Protein AF-A0A2U1K9Y2-F1 (afdb_monomer)

Foldseek 3Di:
DYDDDDDDDDDDDDDDDDDDDPPDDDPPCPVVLVVDDPVLNVLLVLLVVLLVQCPDPDPVSVLVSLVVLVVQCVVQVVPPDPHRSSLVSCLVVLVVLVVSLVVDDPNNVSSVVVNVVSVVVVVVPPDPPPPPD

Sequence (133 aa):
MEHEHNNKNTTTTNPKYDKVPSKDQKKKDEKKDEDLSEEDLALKQQLELYVERVQDADLASQKVALESMRQEIRTSTSSMTSVPTPLKFLRPHYGTLKSFYESMRESHKLLADILSVLALTMSADGEPESLKY

Mean predicted aligned error: 14.47 Å

InterPro domains:
  IPR040892 RPN1, N-terminal [PF17781] (47-133)

Nearest PDB structures (foldseek):
  8amz-assembly1_Z  TM=8.536E-01  e=6.898E-08  Spinacia oleracea

pLDDT: mean 70.12, std 19.62, range [35.09, 93.06]

Organism: Artemisia annua (NCBI:txid35608)

Structure (mmCIF, N/CA/C/O backbone):
data_AF-A0A2U1K9Y2-F1
#
_entry.id   AF-A0A2U1K9Y2-F1
#
loop_
_atom_site.group_PDB
_atom_site.id
_atom_site.type_symbol
_atom_site.label_atom_id
_atom_site.label_alt_id
_atom_site.label_comp_id
_atom_site.label_asym_id
_atom_site.label_entity_id
_atom_site.label_seq_id
_atom_site.pdbx_PDB_ins_code
_atom_site.Cartn_x
_atom_site.Cartn_y
_atom_site.Cartn_z
_atom_site.occupancy
_atom_site.B_iso_or_equiv
_atom_site.auth_seq_id
_atom_site.auth_comp_id
_atom_site.auth_asym_id
_atom_site.auth_atom_id
_atom_site.pdbx_PDB_model_num
ATOM 1 N N . MET A 1 1 ? -22.289 19.781 -58.580 1.00 39.00 1 MET A N 1
ATOM 2 C CA . MET A 1 1 ? -21.387 18.658 -58.886 1.00 39.00 1 MET A CA 1
ATOM 3 C C . MET A 1 1 ? -19.983 19.148 -58.600 1.00 39.00 1 MET A C 1
ATOM 5 O O . MET A 1 1 ? -19.619 20.160 -59.170 1.00 39.00 1 MET A O 1
ATOM 9 N N . GLU A 1 2 ? -19.172 18.594 -57.716 1.00 38.78 2 GLU A N 1
ATOM 10 C CA . GLU A 1 2 ? -19.261 17.420 -56.848 1.00 38.78 2 GLU A CA 1
ATOM 11 C C . GLU A 1 2 ? -17.891 17.357 -56.138 1.00 38.78 2 GLU A C 1
ATOM 13 O O . GLU A 1 2 ? -16.891 17.587 -56.811 1.00 38.78 2 GLU A O 1
ATOM 18 N N . HIS A 1 3 ? -17.883 17.026 -54.838 1.00 37.38 3 HIS A N 1
ATOM 19 C CA . HIS A 1 3 ? -16.782 16.394 -54.077 1.00 37.38 3 HIS A CA 1
ATOM 20 C C . HIS A 1 3 ? -15.437 17.146 -53.926 1.00 37.38 3 HIS A C 1
ATOM 22 O O . HIS A 1 3 ? -14.979 17.847 -54.811 1.00 37.38 3 HIS A O 1
ATOM 28 N N . GLU A 1 4 ? -14.645 17.023 -52.862 1.00 40.94 4 GLU A N 1
ATOM 29 C CA . GLU A 1 4 ? -14.685 16.400 -51.530 1.00 40.94 4 GLU A CA 1
ATOM 30 C C . GLU A 1 4 ? -13.299 16.723 -50.918 1.00 40.94 4 GLU A C 1
ATOM 32 O O . GLU A 1 4 ? -12.318 16.920 -51.636 1.00 40.94 4 GLU A O 1
ATOM 37 N N . HIS A 1 5 ? -13.242 16.785 -49.592 1.00 41.59 5 HIS A N 1
ATOM 38 C CA . HIS A 1 5 ? -12.085 16.755 -48.693 1.00 41.59 5 HIS A CA 1
ATOM 39 C C . HIS A 1 5 ? -10.818 16.013 -49.189 1.00 41.59 5 HIS A C 1
ATOM 41 O O . HIS A 1 5 ? -10.907 15.005 -49.884 1.00 41.59 5 HIS A O 1
ATOM 47 N N . ASN A 1 6 ? -9.630 16.393 -48.686 1.00 42.91 6 ASN A N 1
ATOM 48 C CA . ASN A 1 6 ? -8.953 15.627 -47.617 1.00 42.91 6 ASN A CA 1
ATOM 49 C C . ASN A 1 6 ? -7.476 16.047 -47.420 1.00 42.91 6 ASN A C 1
ATOM 51 O O . ASN A 1 6 ? -6.631 15.896 -48.306 1.00 42.91 6 ASN A O 1
ATOM 55 N N . ASN A 1 7 ? -7.169 16.522 -46.211 1.00 40.16 7 ASN A N 1
ATOM 56 C CA . ASN A 1 7 ? -5.826 16.805 -45.710 1.00 40.16 7 ASN A CA 1
ATOM 57 C C . ASN A 1 7 ? -5.138 15.484 -45.311 1.00 40.16 7 ASN A C 1
ATOM 59 O O . ASN A 1 7 ? -5.652 14.743 -44.475 1.00 40.16 7 ASN A O 1
ATOM 63 N N . LYS A 1 8 ? -3.982 15.176 -45.909 1.00 42.69 8 LYS A N 1
ATOM 64 C CA . LYS A 1 8 ? -3.207 13.956 -45.641 1.00 42.69 8 LYS A CA 1
ATOM 65 C C . LYS A 1 8 ? -2.168 14.223 -44.549 1.00 42.69 8 LYS A C 1
ATOM 67 O O . LYS A 1 8 ? -1.062 14.646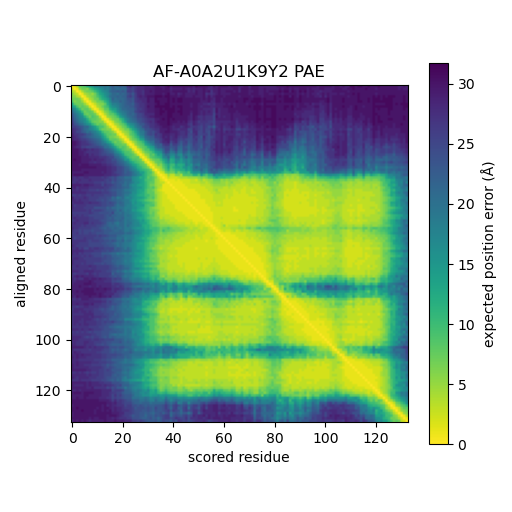 -44.865 1.00 42.69 8 LYS A O 1
ATOM 72 N N . ASN A 1 9 ? -2.491 13.905 -43.295 1.00 35.78 9 ASN A N 1
ATOM 73 C CA . ASN A 1 9 ? -1.473 13.630 -42.277 1.00 35.78 9 ASN A CA 1
ATOM 74 C C . ASN A 1 9 ? -1.309 12.115 -42.129 1.00 35.78 9 ASN A C 1
ATOM 76 O O . ASN A 1 9 ? -2.241 11.393 -41.783 1.00 35.78 9 ASN A O 1
ATOM 80 N N . THR A 1 10 ? -0.107 11.645 -42.439 1.00 35.69 10 THR A N 1
ATOM 81 C CA . THR A 1 10 ? 0.332 10.254 -42.360 1.00 35.69 10 THR A CA 1
ATOM 82 C C . THR A 1 10 ? 0.690 9.879 -40.922 1.00 35.69 10 THR A C 1
ATOM 84 O O . THR A 1 10 ? 1.663 10.392 -40.371 1.00 35.69 10 THR A O 1
ATOM 87 N N . THR A 1 11 ? -0.066 8.952 -40.337 1.00 35.09 11 THR A N 1
ATOM 88 C CA . THR A 1 11 ? 0.291 8.200 -39.125 1.00 35.09 11 THR A CA 1
ATOM 89 C C . THR A 1 11 ? 0.909 6.861 -39.532 1.00 35.09 11 THR A C 1
ATOM 91 O O . THR A 1 11 ? 0.283 6.103 -40.270 1.00 35.09 11 THR A O 1
ATOM 94 N N . THR A 1 12 ? 2.102 6.551 -39.018 1.00 35.28 12 THR A N 1
ATOM 95 C CA . THR A 1 12 ? 2.807 5.276 -39.238 1.00 35.28 12 THR A CA 1
ATOM 96 C C . THR A 1 12 ? 3.367 4.765 -37.901 1.00 35.28 12 THR A C 1
ATOM 98 O O . THR A 1 12 ? 4.321 5.345 -37.398 1.00 35.28 12 THR A O 1
ATOM 101 N N . THR A 1 13 ? 2.753 3.675 -37.391 1.00 36.12 13 THR A N 1
ATOM 102 C CA . THR A 1 13 ? 3.397 2.445 -36.831 1.00 36.12 13 THR A CA 1
ATOM 103 C C . THR A 1 13 ? 4.101 2.579 -35.463 1.00 36.12 13 THR A C 1
ATOM 105 O O . THR A 1 13 ? 4.958 3.430 -35.312 1.00 36.12 13 THR A O 1
ATOM 108 N N . ASN A 1 14 ? 3.909 1.779 -34.398 1.00 44.28 14 ASN A N 1
ATOM 109 C CA . ASN A 1 14 ? 3.330 0.454 -34.056 1.00 44.28 14 ASN A CA 1
ATOM 110 C C . ASN A 1 14 ? 3.326 0.354 -32.489 1.00 44.28 14 ASN A C 1
ATOM 112 O O . ASN A 1 14 ? 3.859 1.275 -31.872 1.00 44.28 14 ASN A O 1
ATOM 116 N N . PRO A 1 15 ? 2.936 -0.751 -31.802 1.00 52.78 15 PRO A N 1
ATOM 117 C CA . PRO A 1 15 ? 2.197 -1.943 -32.219 1.00 52.78 15 PRO A CA 1
ATOM 118 C C . PRO A 1 15 ? 0.992 -2.287 -31.308 1.00 52.78 15 PRO A C 1
ATOM 120 O O . PRO A 1 15 ? 0.828 -1.812 -30.189 1.00 52.78 15 PRO A O 1
ATOM 123 N N . LYS A 1 16 ? 0.175 -3.212 -31.815 1.00 46.62 16 LYS A N 1
ATOM 124 C CA . LYS A 1 16 ? -0.847 -3.967 -31.086 1.00 46.62 16 LYS A CA 1
ATOM 125 C C . LYS A 1 16 ? -0.198 -4.966 -30.120 1.00 46.62 16 LYS A C 1
ATOM 127 O O . LYS A 1 16 ? 0.639 -5.758 -30.548 1.00 46.62 16 LYS A O 1
ATOM 132 N N . TYR A 1 17 ? -0.695 -5.015 -28.887 1.00 40.19 17 TYR A N 1
ATOM 133 C CA . TYR A 1 17 ? -0.862 -6.266 -28.148 1.00 40.19 17 TYR A CA 1
ATOM 134 C C . TYR A 1 17 ? -2.249 -6.251 -27.500 1.00 40.19 17 TYR A C 1
ATOM 136 O O . TYR A 1 17 ? -2.472 -5.683 -26.436 1.00 40.19 17 TYR A O 1
ATOM 144 N N . ASP A 1 18 ? -3.199 -6.846 -28.214 1.00 48.25 18 ASP A N 1
ATOM 145 C CA . ASP A 1 18 ? -4.448 -7.355 -27.664 1.00 48.25 18 ASP A CA 1
ATOM 146 C C . ASP A 1 18 ? -4.124 -8.444 -26.633 1.00 48.25 18 ASP A C 1
ATOM 148 O O . ASP A 1 18 ? -3.481 -9.436 -26.985 1.00 48.25 18 ASP A O 1
ATOM 152 N N . LYS A 1 19 ? -4.615 -8.301 -25.395 1.00 41.03 19 LYS A N 1
ATOM 153 C CA . LYS A 1 19 ? -5.243 -9.411 -24.658 1.00 41.03 19 LYS A CA 1
ATOM 154 C C . LYS A 1 19 ? -5.980 -8.941 -23.393 1.00 41.03 19 LYS A C 1
ATOM 156 O O . LYS A 1 19 ? -5.372 -8.557 -22.406 1.00 41.03 19 LYS A O 1
ATOM 161 N N . VAL A 1 20 ? -7.299 -9.131 -23.480 1.00 46.59 20 VAL A N 1
ATOM 162 C CA . VAL A 1 20 ? -8.323 -9.433 -22.459 1.00 46.59 20 VAL A CA 1
ATOM 163 C C . VAL A 1 20 ? -8.759 -8.353 -21.444 1.00 46.59 20 VAL A C 1
ATOM 165 O O . VAL A 1 20 ? -7.975 -7.916 -20.607 1.00 46.59 20 VAL A O 1
ATOM 168 N N . PRO A 1 21 ? -10.061 -7.986 -21.432 1.00 51.09 21 PRO A N 1
ATOM 169 C CA . PRO A 1 21 ? -10.663 -7.202 -20.367 1.00 51.09 21 PRO A CA 1
ATOM 170 C C . PRO A 1 21 ? -11.131 -8.146 -19.253 1.00 51.09 21 PRO A C 1
ATOM 172 O O . PRO A 1 21 ? -12.179 -8.776 -19.370 1.00 51.09 21 PRO A O 1
ATOM 175 N N . SER A 1 22 ? -10.398 -8.230 -18.145 1.00 45.53 22 SER A N 1
ATOM 176 C CA . SER A 1 22 ? -10.914 -8.890 -16.937 1.00 45.53 22 SER A CA 1
ATOM 177 C C . SER A 1 22 ? -11.677 -7.884 -16.076 1.00 45.53 22 SER A C 1
ATOM 179 O O . SER A 1 22 ? -11.203 -7.409 -15.049 1.00 45.53 22 SER A O 1
ATOM 181 N N . LYS A 1 23 ? -12.898 -7.559 -16.517 1.00 49.97 23 LYS A N 1
ATOM 182 C CA . LYS A 1 23 ? -13.995 -7.233 -15.599 1.00 49.97 23 LYS A CA 1
ATOM 183 C C . LYS A 1 23 ? -14.450 -8.557 -14.988 1.00 49.97 23 LYS A C 1
ATOM 185 O O . LYS A 1 23 ? -15.094 -9.312 -15.696 1.00 49.97 23 LYS A O 1
ATOM 190 N N . ASP A 1 24 ? -14.099 -8.821 -13.731 1.00 45.03 24 ASP A N 1
ATOM 191 C CA . ASP A 1 24 ? -15.009 -9.416 -12.737 1.00 45.03 24 ASP A CA 1
ATOM 192 C C . ASP A 1 24 ? -14.316 -9.530 -11.370 1.00 45.03 24 ASP A C 1
ATOM 194 O O . ASP A 1 24 ? -13.641 -10.511 -11.081 1.00 45.03 24 ASP A O 1
ATOM 198 N N . GLN A 1 25 ? -14.433 -8.468 -10.562 1.00 47.94 25 GLN A N 1
ATOM 199 C CA . GLN A 1 25 ? -14.425 -8.463 -9.084 1.00 47.94 25 GLN A CA 1
ATOM 200 C C . GLN A 1 25 ? -14.435 -7.003 -8.599 1.00 47.94 25 GLN A C 1
ATOM 202 O O . GLN A 1 25 ? -13.474 -6.506 -8.029 1.00 47.94 25 GLN A O 1
ATOM 207 N N . LYS A 1 26 ? -15.511 -6.252 -8.873 1.00 45.91 26 LYS A N 1
ATOM 208 C CA . LYS A 1 26 ? -15.628 -4.851 -8.407 1.00 45.91 26 LYS A CA 1
ATOM 209 C C . LYS A 1 26 ? -16.903 -4.541 -7.621 1.00 45.91 26 LYS A C 1
ATOM 211 O O . LYS A 1 26 ? -17.246 -3.384 -7.458 1.00 45.91 26 LYS A O 1
ATOM 216 N N . LYS A 1 27 ? -17.631 -5.550 -7.124 1.00 39.72 27 LYS A N 1
ATOM 217 C CA . LYS A 1 27 ? -18.943 -5.335 -6.470 1.00 39.72 27 LYS A CA 1
ATOM 218 C C . LYS A 1 27 ? -19.048 -5.748 -4.998 1.00 39.72 27 LYS A C 1
ATOM 220 O O . LYS A 1 27 ? -20.160 -5.867 -4.495 1.00 39.72 27 LYS A O 1
ATOM 225 N N . LYS A 1 28 ? -17.932 -5.945 -4.287 1.00 42.16 28 LYS A N 1
ATOM 226 C CA . LYS A 1 28 ? -17.966 -6.216 -2.832 1.00 42.16 28 LYS A CA 1
ATOM 227 C C . LYS A 1 28 ? -17.203 -5.204 -1.964 1.00 42.16 28 LYS A C 1
ATOM 229 O O . LYS A 1 28 ? -17.237 -5.346 -0.750 1.00 42.16 28 LYS A O 1
ATOM 234 N N . ASP A 1 29 ? -16.581 -4.184 -2.555 1.00 49.22 29 ASP A N 1
ATOM 235 C CA . ASP A 1 29 ? -15.809 -3.185 -1.793 1.00 49.22 29 ASP A CA 1
ATOM 236 C C . ASP A 1 29 ? -16.591 -1.883 -1.535 1.00 49.22 29 ASP A C 1
ATOM 238 O O . ASP A 1 29 ? -16.460 -1.284 -0.477 1.00 49.22 29 ASP A O 1
ATOM 242 N N . GLU A 1 30 ? -17.507 -1.502 -2.434 1.00 47.06 30 GLU A N 1
ATOM 243 C CA . GLU A 1 30 ? -18.199 -0.198 -2.384 1.00 47.06 30 GLU A CA 1
ATOM 244 C C . GLU A 1 30 ? -19.135 -0.032 -1.170 1.00 47.06 30 GLU A C 1
ATOM 246 O O . GLU A 1 30 ? -19.357 1.077 -0.708 1.00 47.06 30 GLU A O 1
ATOM 251 N N . LYS A 1 31 ? -19.633 -1.130 -0.580 1.00 44.59 31 LYS A N 1
ATOM 252 C CA . LYS A 1 31 ? -20.468 -1.074 0.638 1.00 44.59 31 LYS A CA 1
ATOM 253 C C . LYS A 1 31 ? -19.685 -0.885 1.939 1.00 44.59 31 LYS A C 1
ATOM 255 O O . LYS A 1 31 ? -20.309 -0.733 2.983 1.00 44.59 31 LYS A O 1
ATOM 260 N N . LYS A 1 32 ? -18.353 -0.971 1.905 1.00 50.88 32 LYS A N 1
ATOM 261 C CA . LYS A 1 32 ? -17.513 -0.796 3.097 1.00 50.88 32 LYS A CA 1
ATOM 262 C C . LYS A 1 32 ? -16.933 0.616 3.199 1.00 50.88 32 LYS A C 1
ATOM 264 O O . LYS A 1 32 ? -16.477 0.977 4.273 1.00 50.88 32 LYS A O 1
ATOM 269 N N . ASP A 1 33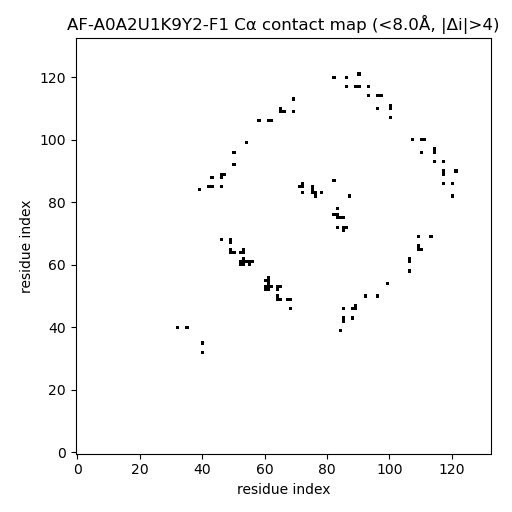 ? -16.997 1.389 2.114 1.00 49.97 33 ASP A N 1
ATOM 270 C CA . ASP A 1 33 ? -16.509 2.771 2.037 1.00 49.97 33 ASP A CA 1
ATOM 271 C C . ASP A 1 33 ? -17.355 3.748 2.877 1.00 49.97 33 ASP A C 1
ATOM 273 O O . ASP A 1 33 ? -16.809 4.684 3.444 1.00 49.97 33 ASP A O 1
ATOM 277 N N . GLU A 1 34 ? -18.666 3.500 3.035 1.00 50.66 34 GLU A N 1
ATOM 278 C CA . GLU A 1 34 ? -19.572 4.357 3.832 1.00 50.66 34 GLU A CA 1
ATOM 279 C C . GLU A 1 34 ? -19.317 4.319 5.355 1.00 50.66 34 GLU A C 1
ATOM 281 O O . GLU A 1 34 ? -19.861 5.154 6.073 1.00 50.66 34 GLU A O 1
ATOM 286 N N . ASP A 1 35 ? -18.497 3.384 5.854 1.00 60.00 35 ASP A N 1
ATOM 287 C CA . ASP A 1 35 ? -18.143 3.259 7.284 1.00 60.00 35 ASP A CA 1
ATOM 288 C C . ASP A 1 35 ? -16.696 3.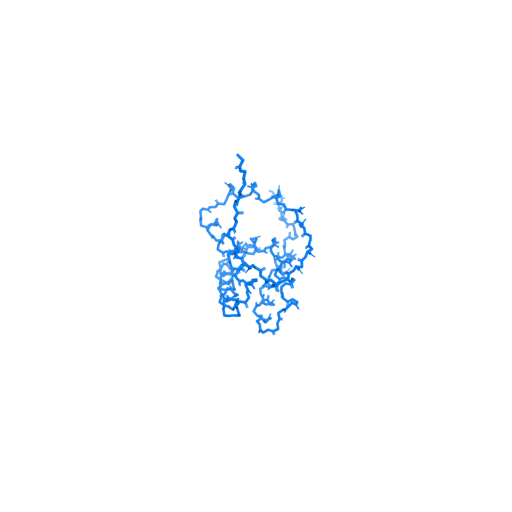711 7.581 1.00 60.00 35 ASP A C 1
ATOM 290 O O . ASP A 1 35 ? -16.251 3.675 8.728 1.00 60.00 35 ASP A O 1
ATOM 294 N N . LEU A 1 36 ? -15.937 4.132 6.559 1.00 73.38 36 LEU A N 1
ATOM 295 C CA . LEU A 1 36 ? -14.564 4.614 6.731 1.00 73.38 36 LEU A CA 1
ATOM 296 C C . LEU A 1 36 ? -14.570 6.085 7.168 1.00 73.38 36 LEU A C 1
ATOM 298 O O . LEU A 1 36 ? -15.342 6.903 6.667 1.00 73.38 36 LEU A O 1
ATOM 302 N N . SER A 1 37 ? -13.693 6.444 8.107 1.00 83.06 37 SER A N 1
ATOM 303 C CA . SER A 1 37 ? -13.458 7.849 8.451 1.00 83.06 37 SER A CA 1
ATOM 304 C C . SER A 1 37 ? -12.763 8.579 7.292 1.00 83.06 37 SER A C 1
ATOM 306 O O . SER A 1 37 ? -12.117 7.957 6.453 1.00 83.06 37 SER A O 1
ATOM 308 N N . GLU A 1 38 ? -12.849 9.912 7.245 1.00 85.75 38 GLU A N 1
ATOM 309 C CA . GLU A 1 38 ? -12.190 10.713 6.194 1.00 85.75 38 GLU A CA 1
ATOM 310 C C . GLU A 1 38 ? -10.671 10.447 6.116 1.00 85.75 38 GLU A C 1
ATOM 312 O O . GLU A 1 38 ? -10.101 10.374 5.028 1.00 85.75 38 GLU A O 1
ATOM 317 N N . GLU A 1 39 ? -10.030 10.226 7.267 1.00 82.50 39 GLU A N 1
ATOM 318 C CA . GLU A 1 39 ? -8.608 9.868 7.364 1.00 82.50 39 GLU A CA 1
ATOM 319 C C . GLU A 1 39 ? -8.310 8.503 6.727 1.00 82.50 39 GLU A C 1
ATOM 321 O O . GLU A 1 39 ? -7.324 8.332 6.011 1.00 82.50 39 GLU A O 1
ATOM 326 N N . ASP A 1 40 ? -9.188 7.534 6.957 1.00 83.50 40 ASP A N 1
ATOM 327 C CA . ASP A 1 40 ? -9.058 6.174 6.456 1.00 83.50 40 ASP A CA 1
ATOM 328 C C . ASP A 1 40 ? -9.301 6.103 4.935 1.00 83.50 40 ASP A C 1
ATOM 330 O O . ASP A 1 40 ? -8.536 5.475 4.199 1.00 83.50 40 ASP A O 1
ATOM 334 N N . LEU A 1 41 ? -10.284 6.858 4.442 1.00 85.12 41 LEU A N 1
ATOM 335 C CA . LEU A 1 41 ? -10.553 7.010 3.015 1.00 85.12 41 LEU A CA 1
ATOM 336 C C . LEU A 1 41 ? -9.374 7.673 2.284 1.00 85.12 41 LEU A C 1
ATOM 338 O O . LEU A 1 41 ? -8.970 7.220 1.209 1.00 85.12 41 LEU A O 1
ATOM 342 N N . ALA A 1 42 ? -8.776 8.709 2.881 1.00 88.19 42 ALA A N 1
ATOM 343 C CA . ALA A 1 42 ? -7.566 9.336 2.354 1.00 88.19 42 ALA A CA 1
ATOM 344 C C . ALA A 1 42 ? -6.384 8.352 2.327 1.00 88.19 42 ALA A C 1
ATOM 346 O O . ALA A 1 42 ? -5.659 8.275 1.330 1.00 88.19 42 ALA A O 1
ATOM 347 N N . LEU A 1 43 ? -6.222 7.549 3.383 1.00 87.12 43 LEU A N 1
ATOM 348 C CA . LEU A 1 43 ? -5.210 6.498 3.452 1.00 87.12 43 LEU A CA 1
ATOM 349 C C . LEU A 1 43 ? -5.416 5.444 2.354 1.00 87.12 43 LEU A C 1
ATOM 351 O O . LEU A 1 43 ? -4.457 5.081 1.670 1.00 87.12 43 LEU A O 1
ATOM 355 N N . LYS A 1 44 ? -6.652 4.981 2.140 1.00 85.94 44 LYS A N 1
ATOM 356 C CA . LYS A 1 44 ? -6.998 4.038 1.068 1.00 85.94 44 LYS A CA 1
ATOM 357 C C . LYS A 1 44 ? -6.598 4.590 -0.301 1.00 85.94 44 LYS A C 1
ATOM 359 O O . LYS A 1 44 ? -5.824 3.944 -1.008 1.00 85.94 44 LYS A O 1
ATOM 364 N N . GLN A 1 45 ? -7.033 5.806 -0.633 1.00 90.69 45 GLN A N 1
ATOM 365 C CA . GLN A 1 45 ? -6.708 6.451 -1.911 1.00 90.69 45 GLN A CA 1
ATOM 366 C C . GLN A 1 45 ? -5.197 6.631 -2.106 1.00 90.69 45 GLN A C 1
ATOM 368 O O . GLN A 1 45 ? -4.673 6.411 -3.200 1.00 90.69 45 GLN A O 1
ATOM 373 N N . GLN A 1 46 ? -4.474 6.995 -1.044 1.00 90.88 46 GLN A N 1
ATOM 374 C CA . GLN A 1 46 ? -3.021 7.130 -1.084 1.00 90.88 46 GLN A CA 1
ATOM 375 C C . GLN A 1 46 ? -2.330 5.787 -1.374 1.00 90.88 46 GLN A C 1
ATOM 377 O O . GLN A 1 46 ? -1.401 5.725 -2.182 1.00 90.88 46 GLN A O 1
ATOM 382 N N . LEU A 1 47 ? -2.778 4.699 -0.742 1.00 90.44 47 LEU A N 1
ATOM 383 C CA . LEU A 1 47 ? -2.227 3.362 -0.976 1.00 90.44 47 LEU A CA 1
ATOM 384 C C . LEU A 1 47 ? -2.526 2.868 -2.394 1.00 90.44 47 LEU A C 1
ATOM 386 O O . LEU A 1 47 ? -1.634 2.308 -3.033 1.00 90.44 47 LEU A O 1
ATOM 390 N N . GLU A 1 48 ? -3.730 3.122 -2.910 1.00 90.88 48 GLU A N 1
ATOM 391 C CA . GLU A 1 48 ? -4.089 2.831 -4.303 1.00 90.88 48 GLU A CA 1
ATOM 392 C C . GLU A 1 48 ? -3.185 3.588 -5.287 1.00 90.88 48 GLU A C 1
ATOM 394 O O . GLU A 1 48 ? -2.663 2.991 -6.233 1.00 90.88 48 GLU A O 1
ATOM 399 N N . LEU A 1 49 ? -2.903 4.869 -5.019 1.00 93.06 49 LEU A N 1
ATOM 400 C CA . LEU A 1 49 ? -1.962 5.660 -5.813 1.00 93.06 49 LEU A CA 1
ATOM 401 C C . LEU A 1 49 ? -0.549 5.060 -5.787 1.00 93.06 49 LEU A C 1
ATOM 403 O O . LEU A 1 49 ? 0.101 4.977 -6.829 1.00 93.06 49 LEU A O 1
ATOM 407 N N . TYR A 1 50 ? -0.057 4.610 -4.628 1.00 92.31 50 TYR A N 1
ATOM 408 C CA . TYR A 1 50 ? 1.245 3.944 -4.565 1.00 92.31 50 TYR A CA 1
ATOM 409 C C . TYR A 1 50 ? 1.263 2.653 -5.386 1.00 92.31 50 TYR A C 1
ATOM 411 O O . TYR A 1 50 ? 2.232 2.421 -6.103 1.00 92.31 50 TYR A O 1
ATOM 419 N N . VAL A 1 51 ? 0.204 1.839 -5.346 1.00 90.19 51 VAL A N 1
ATOM 420 C CA . VAL A 1 51 ? 0.099 0.620 -6.170 1.00 90.19 51 VAL A CA 1
ATOM 421 C C . VAL A 1 51 ? 0.140 0.948 -7.667 1.00 90.19 51 VAL A C 1
ATOM 423 O O . VAL A 1 51 ? 0.766 0.215 -8.434 1.00 90.19 51 VAL A O 1
ATOM 426 N N . GLU A 1 52 ? -0.485 2.044 -8.096 1.00 91.38 52 GLU A N 1
ATOM 427 C CA . GLU A 1 52 ? -0.399 2.516 -9.483 1.00 91.38 52 GLU A CA 1
ATOM 428 C C . GLU A 1 52 ? 1.035 2.930 -9.846 1.00 91.38 52 GLU A C 1
ATOM 430 O O . GLU A 1 52 ? 1.572 2.476 -10.854 1.00 91.38 52 GLU A O 1
ATOM 435 N N . ARG A 1 53 ? 1.712 3.701 -8.984 1.00 90.81 53 ARG A N 1
ATOM 436 C CA . ARG A 1 53 ? 3.105 4.135 -9.212 1.00 90.81 53 ARG A CA 1
ATOM 437 C C . ARG A 1 53 ? 4.121 3.001 -9.182 1.00 90.81 53 ARG A C 1
ATOM 439 O O . ARG A 1 53 ? 5.125 3.074 -9.882 1.00 90.81 53 ARG A O 1
ATOM 446 N N . VAL A 1 54 ? 3.865 1.945 -8.413 1.00 88.69 54 VAL A N 1
ATOM 447 C CA . VAL A 1 54 ? 4.682 0.723 -8.440 1.00 88.69 54 VAL A CA 1
ATOM 448 C C . VAL A 1 54 ? 4.587 0.026 -9.795 1.00 88.69 54 VAL A C 1
ATOM 450 O O . VAL A 1 54 ? 5.542 -0.624 -10.188 1.00 88.69 54 VAL A O 1
ATOM 453 N N . GLN A 1 55 ? 3.482 0.175 -10.524 1.00 87.06 55 GLN A N 1
ATOM 454 C CA . GLN A 1 55 ? 3.303 -0.412 -11.856 1.00 87.06 55 GLN A CA 1
ATOM 455 C C . GLN A 1 55 ? 3.754 0.512 -12.998 1.00 87.06 55 GLN A C 1
ATOM 457 O O . GLN A 1 55 ? 3.682 0.111 -14.160 1.00 87.06 55 GLN A O 1
ATOM 462 N N . ASP A 1 56 ? 4.209 1.730 -12.690 1.00 86.50 56 ASP A N 1
ATOM 463 C CA . ASP A 1 56 ? 4.739 2.664 -13.684 1.00 86.50 56 ASP A CA 1
ATOM 464 C C . ASP A 1 56 ? 6.010 2.101 -14.347 1.00 86.50 56 ASP A C 1
ATOM 466 O O . ASP A 1 56 ? 6.624 1.171 -13.834 1.00 86.50 56 ASP A O 1
ATOM 470 N N . ALA A 1 57 ? 6.434 2.640 -15.490 1.00 84.06 57 ALA A N 1
ATOM 471 C CA . ALA A 1 57 ? 7.663 2.202 -16.154 1.00 84.06 57 ALA A CA 1
ATOM 472 C C . ALA A 1 57 ? 8.936 2.781 -15.502 1.00 84.06 57 ALA A C 1
ATOM 474 O O . ALA A 1 57 ? 10.022 2.225 -15.679 1.00 84.06 57 ALA A O 1
ATOM 475 N N . ASP A 1 58 ? 8.818 3.888 -14.763 1.00 88.50 58 ASP A N 1
ATOM 476 C CA . ASP A 1 58 ? 9.950 4.591 -14.164 1.00 88.50 58 ASP A CA 1
ATOM 477 C C . ASP A 1 58 ? 10.427 3.956 -12.844 1.00 88.50 58 ASP A C 1
ATOM 479 O O . ASP A 1 58 ? 9.738 3.983 -11.822 1.00 88.50 58 ASP A O 1
ATOM 483 N N . LEU A 1 59 ? 11.663 3.445 -12.835 1.00 84.81 59 LEU A N 1
ATOM 484 C CA . LEU A 1 59 ? 12.267 2.789 -11.666 1.00 84.81 59 LEU A CA 1
ATOM 485 C C . LEU A 1 59 ? 12.380 3.717 -10.445 1.00 84.81 59 LEU A C 1
ATOM 487 O O . LEU A 1 59 ? 12.274 3.257 -9.305 1.00 84.81 59 LEU A O 1
ATOM 491 N N . ALA A 1 60 ? 12.609 5.018 -10.657 1.00 87.50 60 ALA A N 1
ATOM 492 C CA . ALA A 1 60 ? 12.709 5.976 -9.558 1.00 87.50 60 ALA A CA 1
ATOM 493 C C . ALA A 1 60 ? 11.347 6.161 -8.870 1.00 87.50 60 ALA A C 1
ATOM 495 O O . ALA A 1 60 ? 11.261 6.091 -7.643 1.00 87.50 60 ALA A O 1
ATOM 496 N N . SER A 1 61 ? 10.281 6.305 -9.657 1.00 88.44 61 SER A N 1
ATOM 497 C CA . SER A 1 61 ? 8.897 6.400 -9.190 1.00 88.44 61 SER A CA 1
ATOM 498 C C . SER A 1 61 ? 8.452 5.131 -8.472 1.00 88.44 61 SER A C 1
ATOM 500 O O . SER A 1 61 ? 7.894 5.220 -7.376 1.00 88.44 61 SER A O 1
ATOM 502 N N . GLN A 1 62 ? 8.770 3.956 -9.026 1.00 88.75 62 GLN A N 1
ATOM 503 C CA . GLN A 1 62 ? 8.504 2.668 -8.381 1.00 88.75 62 GLN A CA 1
ATOM 504 C C . GLN A 1 62 ? 9.169 2.594 -7.006 1.00 88.75 62 GLN A C 1
ATOM 506 O O . GLN A 1 62 ? 8.526 2.254 -6.013 1.00 88.75 62 GLN A O 1
ATOM 511 N N . LYS A 1 63 ? 10.460 2.939 -6.928 1.00 87.94 63 LYS A N 1
ATOM 512 C CA . LYS A 1 63 ? 11.220 2.885 -5.679 1.00 87.94 63 LYS A CA 1
ATOM 513 C C . LYS A 1 63 ? 10.637 3.831 -4.629 1.00 87.94 63 LYS A C 1
ATOM 515 O O . LYS A 1 63 ? 10.407 3.397 -3.505 1.00 87.94 63 LYS A O 1
ATOM 520 N N . VAL A 1 64 ? 10.345 5.079 -4.999 1.00 91.69 64 VAL A N 1
ATOM 521 C CA . VAL A 1 64 ? 9.737 6.065 -4.091 1.00 91.69 64 VAL A CA 1
ATOM 522 C C . VAL A 1 64 ? 8.378 5.574 -3.587 1.00 91.69 64 VAL A C 1
ATOM 524 O O . VAL A 1 64 ? 8.120 5.631 -2.388 1.00 91.69 64 VAL A O 1
ATOM 527 N N . ALA A 1 65 ? 7.534 5.026 -4.465 1.00 92.00 65 ALA A N 1
ATOM 528 C CA . ALA A 1 65 ? 6.236 4.482 -4.074 1.00 92.00 65 ALA A CA 1
ATOM 529 C C . ALA A 1 65 ? 6.364 3.287 -3.113 1.00 92.00 65 ALA A C 1
ATOM 531 O O . ALA A 1 65 ? 5.642 3.222 -2.118 1.00 92.00 65 ALA A O 1
ATOM 532 N N . LEU A 1 66 ? 7.310 2.373 -3.362 1.00 90.19 66 LEU A N 1
ATOM 533 C CA . LEU A 1 66 ? 7.592 1.241 -2.472 1.00 90.19 66 LEU A CA 1
ATOM 534 C C . LEU A 1 66 ? 8.111 1.701 -1.104 1.00 90.19 66 LEU A C 1
ATOM 536 O O . LEU A 1 66 ? 7.686 1.170 -0.079 1.00 90.19 66 LEU A O 1
ATOM 540 N N . GLU A 1 67 ? 9.021 2.677 -1.069 1.00 91.69 67 GLU A N 1
ATOM 541 C CA . GLU A 1 67 ? 9.553 3.226 0.183 1.00 91.69 67 GLU A CA 1
ATOM 542 C C . GLU A 1 67 ? 8.454 3.918 1.003 1.00 91.69 67 GLU A C 1
ATOM 544 O O . GLU A 1 67 ? 8.332 3.644 2.201 1.00 91.69 67 GLU A O 1
ATOM 549 N N . SER A 1 68 ? 7.608 4.730 0.362 1.00 92.31 68 SER A N 1
ATOM 550 C CA . SER A 1 68 ? 6.476 5.399 1.014 1.00 92.31 68 SER A CA 1
ATOM 551 C C . SER A 1 68 ? 5.428 4.411 1.526 1.00 92.31 68 SER A C 1
ATOM 553 O O . SER A 1 68 ? 5.024 4.492 2.684 1.00 92.31 68 SER A O 1
ATOM 555 N N . MET A 1 69 ? 5.033 3.429 0.710 1.00 91.00 69 MET A N 1
ATOM 556 C CA . MET A 1 69 ? 4.074 2.395 1.114 1.00 91.00 69 MET A CA 1
ATOM 557 C C . MET A 1 69 ? 4.596 1.587 2.306 1.00 91.00 69 MET A C 1
ATOM 559 O O . MET A 1 69 ? 3.870 1.344 3.270 1.00 91.00 69 MET A O 1
ATOM 563 N N . ARG A 1 70 ? 5.877 1.203 2.278 1.00 88.81 70 ARG A N 1
ATOM 564 C CA . ARG A 1 70 ? 6.525 0.513 3.398 1.00 88.81 70 ARG A CA 1
ATOM 565 C C . ARG A 1 70 ? 6.515 1.365 4.663 1.00 88.81 70 ARG A C 1
ATOM 567 O O . ARG A 1 70 ? 6.270 0.834 5.745 1.00 88.81 70 ARG A O 1
ATOM 574 N N . GLN A 1 71 ? 6.804 2.658 4.545 1.00 88.81 71 GLN A N 1
ATOM 575 C CA . GLN A 1 71 ? 6.794 3.568 5.685 1.00 88.81 71 GLN A CA 1
ATOM 576 C C . GLN A 1 71 ? 5.393 3.689 6.290 1.00 88.81 71 GLN A C 1
ATOM 578 O O . GLN A 1 71 ? 5.268 3.576 7.504 1.00 88.81 71 GLN A O 1
ATOM 583 N N . GLU A 1 72 ? 4.352 3.826 5.469 1.00 87.69 72 GLU A N 1
ATOM 584 C CA . GLU A 1 72 ? 2.961 3.864 5.938 1.00 87.69 72 GLU A CA 1
ATOM 585 C C . GLU A 1 72 ? 2.568 2.594 6.686 1.00 87.69 72 GLU A C 1
ATOM 587 O O . GLU A 1 72 ? 2.086 2.660 7.815 1.00 87.69 72 GLU A O 1
ATOM 592 N N . ILE A 1 73 ? 2.874 1.421 6.121 1.00 86.12 73 ILE A N 1
ATOM 593 C CA . ILE A 1 73 ? 2.642 0.142 6.801 1.00 86.12 73 ILE A CA 1
ATOM 594 C C . ILE A 1 73 ? 3.347 0.129 8.165 1.00 86.12 73 ILE A C 1
ATOM 596 O O . ILE A 1 73 ? 2.731 -0.221 9.170 1.00 86.12 73 ILE A O 1
ATOM 600 N N . ARG A 1 74 ? 4.617 0.549 8.237 1.00 83.81 74 ARG A N 1
ATOM 601 C CA . ARG A 1 74 ? 5.389 0.571 9.492 1.00 83.81 74 ARG A CA 1
ATOM 602 C C . ARG A 1 74 ? 4.814 1.539 10.522 1.00 83.81 74 ARG A C 1
ATOM 604 O O . ARG A 1 74 ? 4.708 1.171 11.695 1.00 83.81 74 ARG A O 1
ATOM 611 N N . THR A 1 75 ? 4.429 2.738 10.099 1.00 83.00 75 THR A N 1
ATOM 612 C CA . THR A 1 75 ? 3.803 3.745 10.961 1.00 83.00 75 THR A CA 1
ATOM 613 C C . THR A 1 75 ? 2.494 3.208 11.530 1.00 83.00 75 THR A C 1
ATOM 615 O O . THR A 1 75 ? 2.326 3.184 12.747 1.00 83.00 75 THR A O 1
ATOM 618 N N . SER A 1 76 ? 1.616 2.659 10.688 1.00 77.50 76 SER A N 1
ATOM 619 C CA . SER A 1 76 ? 0.338 2.110 11.151 1.00 77.50 76 SER A CA 1
ATOM 620 C C . SER A 1 76 ? 0.483 0.828 11.978 1.00 77.50 76 SER A C 1
ATOM 622 O O . SER A 1 76 ? -0.342 0.587 12.851 1.00 77.50 76 SER A O 1
ATOM 624 N N . THR A 1 77 ? 1.522 0.011 11.755 1.00 71.31 77 THR A N 1
ATOM 625 C CA . THR A 1 77 ? 1.811 -1.177 12.594 1.00 71.31 77 THR A CA 1
ATOM 626 C C . THR A 1 77 ? 2.412 -0.839 13.957 1.00 71.31 77 THR A C 1
ATOM 628 O O . THR A 1 77 ? 2.332 -1.655 14.871 1.00 71.31 77 THR A O 1
ATOM 631 N N . SER A 1 78 ? 3.021 0.343 14.108 1.00 70.94 78 SER A N 1
ATOM 632 C CA . SER A 1 78 ? 3.590 0.789 15.388 1.00 70.94 78 SER A CA 1
ATOM 633 C C . SER A 1 78 ? 2.499 1.226 16.374 1.00 70.94 78 SER A C 1
ATOM 635 O O . SER A 1 78 ? 2.717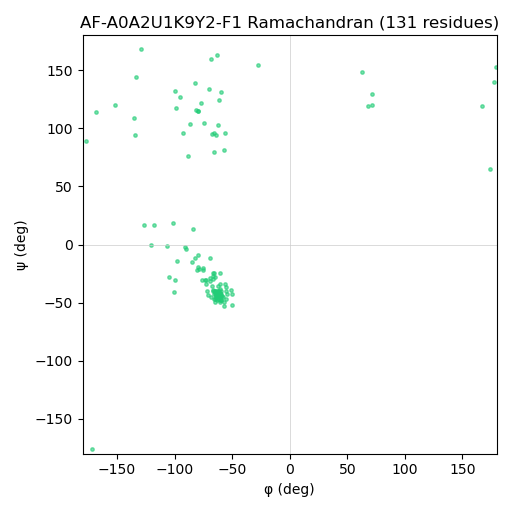 1.219 17.585 1.00 70.94 78 SER A O 1
ATOM 637 N N . SER A 1 79 ? 1.309 1.555 15.868 1.00 62.19 79 SER A N 1
ATOM 638 C CA . SER A 1 79 ? 0.101 1.772 16.660 1.00 62.19 79 SER A CA 1
ATOM 639 C C . SER A 1 79 ? -0.513 0.422 17.026 1.00 62.19 79 SER A C 1
ATOM 641 O O . SER A 1 79 ? -0.945 -0.325 16.152 1.00 62.19 79 SER A O 1
ATOM 643 N N . MET A 1 80 ? -0.540 0.108 18.322 1.00 52.44 80 MET A N 1
ATOM 644 C CA . MET A 1 80 ? -1.034 -1.142 18.916 1.00 52.44 80 MET A CA 1
ATOM 645 C C . MET A 1 80 ? -2.508 -1.420 18.544 1.00 52.44 80 MET A C 1
ATOM 647 O O . MET A 1 80 ? -3.425 -1.123 19.303 1.00 52.44 80 MET A O 1
ATOM 651 N N . THR A 1 81 ? -2.743 -1.964 17.349 1.00 64.81 81 THR A N 1
ATOM 652 C CA . THR A 1 81 ? -4.058 -2.278 16.769 1.00 64.81 81 THR A CA 1
ATOM 653 C 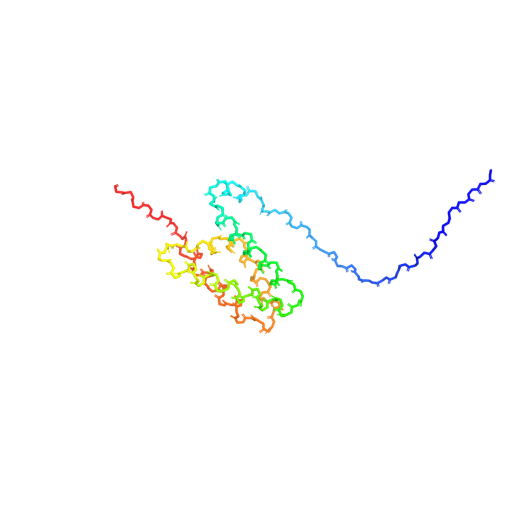C . THR A 1 81 ? -4.021 -3.691 16.178 1.00 64.81 81 THR A C 1
ATOM 655 O O . THR A 1 81 ? -2.990 -4.124 15.666 1.00 64.81 81 THR A O 1
ATOM 658 N N . SER A 1 82 ? -5.121 -4.451 16.271 1.00 54.28 82 SER A N 1
ATOM 659 C C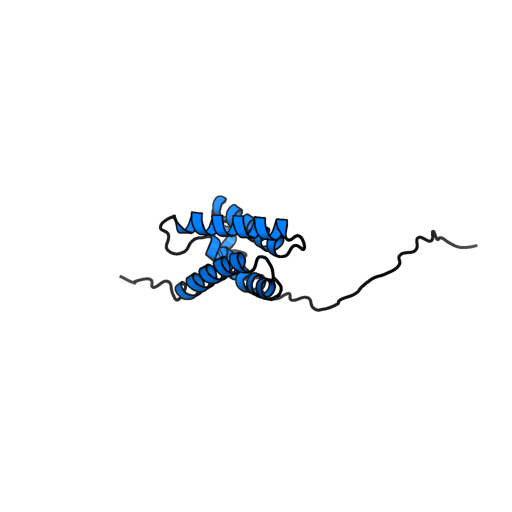A . SER A 1 82 ? -5.126 -5.892 15.945 1.00 54.28 82 SER A CA 1
ATOM 660 C C . SER A 1 82 ? -4.854 -6.225 14.471 1.00 54.28 82 SER A C 1
ATOM 662 O O . SER A 1 82 ? -4.370 -7.315 14.195 1.00 54.28 82 SER A O 1
ATOM 664 N N . VAL A 1 83 ? -5.118 -5.308 13.530 1.00 60.72 83 VAL A N 1
ATOM 665 C CA . VAL A 1 83 ? -4.662 -5.383 12.127 1.00 60.72 83 VAL A CA 1
ATOM 666 C C . VAL A 1 83 ? -4.533 -3.951 11.587 1.00 60.72 83 VAL A C 1
ATOM 668 O O . VAL A 1 83 ? -5.558 -3.265 11.531 1.00 60.72 83 VAL A O 1
ATOM 671 N N . PRO A 1 84 ? -3.343 -3.512 11.138 1.00 73.31 84 PRO A N 1
ATOM 672 C CA . PRO A 1 84 ? -3.133 -2.173 10.598 1.00 73.31 84 PRO A CA 1
ATOM 673 C C . PRO A 1 84 ? -4.022 -1.917 9.381 1.00 73.31 84 PRO A C 1
ATOM 675 O O . PRO A 1 84 ? -4.046 -2.713 8.438 1.00 73.31 84 PRO A O 1
ATOM 678 N N . THR A 1 85 ? -4.706 -0.778 9.372 1.00 79.38 85 THR A N 1
ATOM 679 C CA . THR A 1 85 ? -5.580 -0.344 8.280 1.00 79.38 85 THR A CA 1
ATOM 680 C C . THR A 1 85 ? -4.929 -0.402 6.886 1.00 79.38 85 THR A C 1
ATOM 682 O O . THR A 1 85 ? -5.560 -0.958 5.981 1.00 79.38 85 THR A O 1
ATOM 685 N N . PRO A 1 86 ? -3.657 0.013 6.684 1.00 81.81 86 PRO A N 1
ATOM 686 C CA . PRO A 1 86 ? -3.029 -0.079 5.366 1.00 81.81 86 PRO A CA 1
ATOM 687 C C . PRO A 1 86 ? -3.019 -1.491 4.786 1.00 81.81 86 PRO A C 1
ATOM 689 O O . PRO A 1 86 ? -3.150 -1.683 3.580 1.00 81.81 86 PRO A O 1
ATOM 692 N N . LEU A 1 87 ? -2.895 -2.505 5.644 1.00 82.94 87 LEU A N 1
ATOM 693 C CA . LEU A 1 87 ? -2.868 -3.895 5.207 1.00 82.94 87 LEU A CA 1
ATOM 694 C C . LEU A 1 87 ? -4.251 -4.365 4.761 1.00 82.94 87 LEU A C 1
ATOM 696 O O . LEU A 1 87 ? -4.338 -5.122 3.797 1.00 82.94 87 LEU A O 1
ATOM 700 N N . LYS A 1 88 ? -5.334 -3.876 5.383 1.00 81.19 88 LYS A N 1
ATOM 701 C CA . LYS A 1 88 ? -6.698 -4.154 4.907 1.00 81.19 88 LYS A CA 1
ATOM 702 C C . LYS A 1 88 ? -6.914 -3.629 3.486 1.00 81.19 88 LYS A C 1
ATOM 704 O O . LYS A 1 88 ? -7.480 -4.363 2.680 1.00 81.19 88 LYS A O 1
ATOM 709 N N . PHE A 1 89 ? -6.428 -2.428 3.165 1.00 85.31 89 PHE A N 1
ATOM 710 C CA . PHE A 1 89 ? -6.584 -1.842 1.824 1.00 85.31 89 PHE A CA 1
ATOM 711 C C . PHE A 1 89 ? -5.657 -2.441 0.781 1.00 85.31 89 PHE A C 1
ATOM 713 O O . PHE A 1 89 ? -6.043 -2.563 -0.372 1.00 85.31 89 PHE A O 1
ATOM 720 N N . LEU A 1 90 ? -4.468 -2.894 1.171 1.00 86.19 90 LEU A N 1
ATOM 721 C CA . LEU A 1 90 ? -3.526 -3.516 0.241 1.00 86.19 90 LEU A CA 1
ATOM 722 C C . LEU A 1 90 ? -3.846 -4.986 -0.080 1.00 86.19 90 LEU A C 1
ATOM 724 O O . LEU A 1 90 ? -3.391 -5.491 -1.107 1.00 86.19 90 LEU A O 1
ATOM 728 N N . ARG A 1 91 ? -4.647 -5.681 0.741 1.00 84.19 91 ARG A N 1
ATOM 729 C CA . ARG A 1 91 ? -5.089 -7.069 0.484 1.00 84.19 91 ARG A CA 1
ATOM 730 C C . ARG A 1 91 ? -5.677 -7.301 -0.917 1.00 84.19 91 ARG A C 1
ATOM 732 O O . ARG A 1 91 ? -5.191 -8.216 -1.582 1.00 84.19 91 ARG A O 1
ATOM 739 N N . PRO A 1 92 ? -6.666 -6.527 -1.409 1.00 86.12 92 PRO A N 1
ATOM 740 C CA . PRO A 1 92 ? -7.187 -6.704 -2.769 1.00 86.12 92 PRO A CA 1
ATOM 741 C C . PRO A 1 92 ? -6.124 -6.497 -3.862 1.00 86.12 92 PRO A C 1
ATOM 743 O O . PRO A 1 92 ? -6.226 -7.090 -4.933 1.00 86.12 92 PRO A O 1
ATOM 746 N N . HIS A 1 93 ? -5.066 -5.729 -3.585 1.00 87.38 93 HIS A N 1
ATOM 747 C CA . HIS A 1 93 ? -3.968 -5.472 -4.523 1.00 87.38 93 HIS A CA 1
ATOM 748 C C . HIS A 1 93 ? -2.816 -6.481 -4.424 1.00 87.38 93 HIS A C 1
ATOM 750 O O . HIS A 1 93 ? -1.896 -6.432 -5.243 1.00 87.38 93 HIS A O 1
ATOM 756 N N . TYR A 1 94 ? -2.856 -7.423 -3.474 1.00 86.38 94 TYR A N 1
ATOM 757 C CA . TYR A 1 94 ? -1.790 -8.408 -3.266 1.00 86.38 94 TYR A CA 1
ATOM 758 C C . TYR A 1 94 ? -1.461 -9.193 -4.545 1.00 86.38 94 TYR A C 1
ATOM 760 O O . TYR A 1 94 ? -0.291 -9.378 -4.875 1.00 86.38 94 TYR A O 1
ATOM 768 N N . GLY A 1 95 ? -2.481 -9.616 -5.302 1.00 85.62 95 GLY A N 1
ATOM 769 C CA . GLY A 1 95 ? -2.290 -10.345 -6.561 1.00 85.62 95 GLY A CA 1
ATOM 770 C C . GLY A 1 95 ? -1.564 -9.521 -7.630 1.00 85.62 95 GLY A C 1
ATOM 771 O O . GLY A 1 95 ? -0.659 -10.028 -8.297 1.00 85.62 95 GLY A O 1
ATOM 772 N N . THR A 1 96 ? -1.909 -8.238 -7.747 1.00 87.69 96 THR A N 1
ATOM 773 C CA . THR A 1 96 ? -1.266 -7.294 -8.671 1.00 87.69 96 THR A CA 1
ATOM 774 C C . THR A 1 96 ? 0.191 -7.060 -8.287 1.00 87.69 96 THR A C 1
ATOM 776 O O . THR A 1 96 ? 1.084 -7.215 -9.118 1.00 87.69 96 THR A O 1
ATOM 779 N N . LEU A 1 97 ? 0.444 -6.772 -7.008 1.00 87.50 97 LEU A N 1
ATOM 780 C CA . LEU A 1 97 ? 1.788 -6.555 -6.470 1.00 87.50 97 LEU A CA 1
ATOM 781 C C . LEU A 1 97 ? 2.674 -7.798 -6.631 1.00 87.50 97 LEU A C 1
ATOM 783 O O . LEU A 1 97 ? 3.839 -7.683 -7.005 1.00 87.50 97 LEU A O 1
ATOM 787 N N . LYS A 1 98 ? 2.118 -8.995 -6.414 1.00 87.62 98 LYS A N 1
ATOM 788 C CA . LYS A 1 98 ? 2.822 -10.265 -6.625 1.00 87.62 98 LYS A CA 1
ATOM 789 C C . LYS A 1 98 ? 3.164 -10.504 -8.098 1.00 87.62 98 LYS A C 1
ATOM 791 O O . LYS A 1 98 ? 4.279 -10.910 -8.395 1.00 87.62 98 LYS A O 1
ATOM 796 N N . SER A 1 99 ? 2.238 -10.224 -9.012 1.00 86.44 99 SER A N 1
ATOM 797 C CA . SER A 1 99 ? 2.493 -10.376 -10.453 1.00 86.44 99 SER A CA 1
ATOM 798 C C . SER A 1 99 ? 3.581 -9.407 -10.927 1.00 86.44 99 SER A C 1
ATOM 800 O O . SER A 1 99 ? 4.461 -9.772 -11.702 1.00 86.44 99 SER A O 1
ATOM 802 N N . PHE A 1 100 ? 3.562 -8.174 -10.414 1.00 84.19 100 PHE A N 1
ATOM 803 C CA . PHE A 1 100 ? 4.584 -7.180 -10.726 1.00 84.19 100 PHE A CA 1
ATOM 804 C C . PHE A 1 100 ? 5.962 -7.566 -10.170 1.00 84.19 100 PHE A C 1
ATOM 806 O O . PHE A 1 100 ? 6.975 -7.422 -10.853 1.00 84.19 100 PHE A O 1
ATOM 813 N N . TYR A 1 101 ? 6.002 -8.134 -8.963 1.00 85.44 101 TYR A N 1
ATOM 814 C CA . TYR A 1 101 ? 7.221 -8.656 -8.352 1.00 85.44 101 TYR A CA 1
ATOM 815 C C . TYR A 1 101 ? 7.939 -9.694 -9.225 1.00 85.44 101 TYR A C 1
ATOM 817 O O . TYR A 1 101 ? 9.161 -9.640 -9.339 1.00 85.44 101 TYR A O 1
ATOM 825 N N . GLU A 1 102 ? 7.203 -10.586 -9.895 1.00 83.19 102 GLU A N 1
ATOM 826 C CA . GLU A 1 102 ? 7.786 -11.580 -10.812 1.00 83.19 102 GLU A CA 1
ATOM 827 C C . GLU A 1 102 ? 8.410 -10.945 -12.067 1.00 83.19 102 GLU A C 1
ATOM 829 O O . GLU A 1 102 ? 9.352 -11.493 -12.643 1.00 83.19 102 GLU A O 1
ATOM 834 N N . SER A 1 103 ? 7.924 -9.770 -12.476 1.00 79.12 103 SER A N 1
ATOM 835 C CA . SER A 1 103 ? 8.458 -9.013 -13.612 1.00 79.12 103 SER A CA 1
ATOM 836 C C . SER A 1 103 ? 9.650 -8.118 -13.240 1.00 79.12 103 SER A C 1
ATOM 838 O O . SER A 1 103 ? 10.353 -7.634 -14.132 1.00 79.12 103 SER A O 1
ATOM 840 N N . MET A 1 104 ? 9.888 -7.865 -11.951 1.00 72.25 104 MET A N 1
ATOM 841 C CA . MET A 1 104 ? 10.829 -6.849 -11.477 1.00 72.25 104 MET A CA 1
ATOM 842 C C . MET A 1 104 ? 12.181 -7.456 -11.077 1.00 72.25 104 MET A C 1
ATOM 844 O O . MET A 1 104 ? 12.241 -8.412 -10.308 1.00 72.25 104 MET A O 1
ATOM 848 N N . ARG A 1 105 ? 13.300 -6.873 -11.539 1.00 68.69 105 ARG A N 1
ATOM 849 C CA . ARG A 1 105 ? 14.658 -7.335 -11.165 1.00 68.69 105 ARG A CA 1
ATOM 850 C C . ARG A 1 105 ? 15.396 -6.455 -10.155 1.00 68.69 105 ARG A C 1
ATOM 852 O O . ARG A 1 105 ? 16.210 -6.985 -9.406 1.00 68.69 105 ARG A O 1
ATOM 859 N N . GLU A 1 106 ? 15.119 -5.151 -10.097 1.00 69.81 106 GLU A N 1
ATOM 860 C CA . GLU A 1 106 ? 15.954 -4.211 -9.326 1.00 69.81 106 GLU A CA 1
ATOM 861 C C . GLU A 1 106 ? 15.384 -3.826 -7.947 1.00 69.81 106 GLU A C 1
ATOM 863 O O . GLU A 1 106 ? 16.129 -3.816 -6.968 1.00 69.81 106 GLU A O 1
ATOM 868 N N . SER A 1 107 ? 14.073 -3.582 -7.803 1.00 68.69 107 SER A N 1
ATOM 869 C CA . SER A 1 107 ? 13.458 -3.204 -6.504 1.00 68.69 107 SER A CA 1
ATOM 870 C C . SER A 1 107 ? 12.730 -4.350 -5.791 1.00 68.69 107 SER A C 1
ATOM 872 O O . SER A 1 107 ? 11.961 -4.137 -4.852 1.00 68.69 107 SER A O 1
ATOM 874 N N . HIS A 1 108 ? 13.047 -5.583 -6.184 1.00 78.75 108 HIS A N 1
ATOM 875 C CA . HIS A 1 108 ? 12.473 -6.823 -5.665 1.00 78.75 108 HIS A CA 1
ATOM 876 C C . HIS A 1 108 ? 12.510 -6.899 -4.127 1.00 78.75 108 HIS A C 1
ATOM 878 O O . HIS A 1 108 ? 11.536 -7.291 -3.503 1.00 78.75 108 HIS A O 1
ATOM 884 N N . LYS A 1 109 ? 13.580 -6.439 -3.464 1.00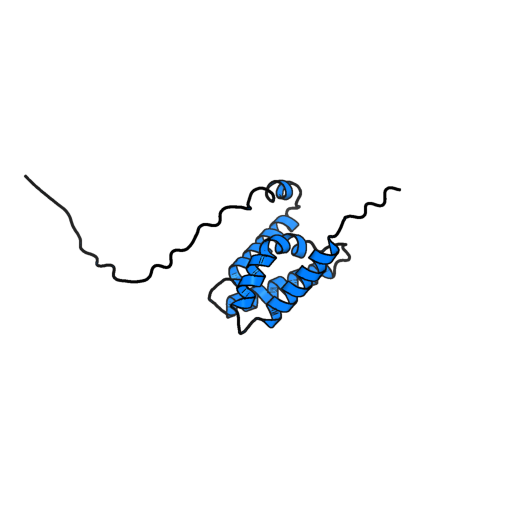 84.81 109 LYS A N 1
ATOM 885 C CA . LYS A 1 109 ? 13.680 -6.527 -1.992 1.00 84.81 109 LYS A CA 1
ATOM 886 C C . LYS A 1 109 ? 12.612 -5.724 -1.236 1.00 84.81 109 LYS A C 1
ATOM 888 O O . LYS A 1 109 ? 12.117 -6.207 -0.226 1.00 84.81 109 LYS A O 1
ATOM 893 N N . LEU A 1 110 ? 12.273 -4.517 -1.697 1.00 85.94 110 LEU A N 1
ATOM 894 C CA . LEU A 1 110 ? 11.283 -3.665 -1.020 1.00 85.94 110 LEU A CA 1
ATOM 895 C C . LEU A 1 110 ? 9.873 -4.233 -1.182 1.00 85.94 110 LEU A C 1
ATOM 897 O O . LEU A 1 110 ? 9.117 -4.321 -0.219 1.00 85.94 110 LEU A O 1
ATOM 901 N N . LEU A 1 111 ? 9.552 -4.674 -2.396 1.00 87.06 111 LEU A N 1
ATOM 902 C CA . LEU A 1 111 ? 8.270 -5.296 -2.690 1.00 87.06 111 LEU A CA 1
ATOM 903 C C . LEU A 1 111 ? 8.124 -6.662 -1.994 1.00 87.06 111 LEU A C 1
ATOM 905 O O . LEU A 1 111 ? 7.044 -6.965 -1.495 1.00 87.06 111 LEU A O 1
ATOM 909 N N . ALA A 1 112 ? 9.206 -7.442 -1.865 1.00 88.94 112 ALA A N 1
ATOM 910 C CA . ALA A 1 112 ? 9.224 -8.672 -1.064 1.00 88.94 112 ALA A CA 1
ATOM 911 C C . ALA A 1 112 ? 8.855 -8.418 0.404 1.00 88.94 112 ALA A C 1
ATOM 913 O O . ALA A 1 112 ? 8.070 -9.174 0.971 1.00 88.94 112 ALA A O 1
ATOM 914 N N . ASP A 1 113 ? 9.416 -7.369 1.015 1.00 87.75 113 ASP A N 1
ATOM 915 C CA . ASP A 1 113 ? 9.151 -6.996 2.413 1.00 87.75 113 ASP A CA 1
ATOM 916 C C . ASP A 1 113 ? 7.656 -6.700 2.615 1.00 87.75 113 ASP A C 1
ATOM 918 O O . ASP A 1 113 ? 7.013 -7.270 3.497 1.00 87.75 113 ASP A O 1
ATOM 922 N N . ILE A 1 114 ? 7.074 -5.900 1.716 1.00 88.06 114 ILE A N 1
ATOM 923 C CA . ILE A 1 114 ? 5.645 -5.559 1.726 1.00 88.06 114 ILE A CA 1
ATOM 924 C C . ILE A 1 114 ? 4.775 -6.810 1.523 1.00 88.06 114 ILE A C 1
ATOM 926 O O . ILE A 1 114 ? 3.841 -7.043 2.291 1.00 88.06 114 ILE A O 1
ATOM 930 N N . LEU A 1 115 ? 5.091 -7.650 0.530 1.00 88.38 115 LEU A N 1
ATOM 931 C CA . LEU A 1 115 ? 4.360 -8.893 0.254 1.00 88.38 115 LEU A CA 1
ATOM 932 C C . LEU A 1 115 ? 4.438 -9.886 1.421 1.00 88.38 115 LEU A C 1
ATOM 934 O O . LEU A 1 115 ? 3.458 -10.580 1.690 1.00 88.38 115 LEU A O 1
ATOM 938 N N . SER A 1 116 ? 5.571 -9.947 2.122 1.00 87.25 116 SER A N 1
ATOM 939 C CA . SER A 1 116 ? 5.756 -10.801 3.299 1.00 87.25 116 SER A CA 1
ATOM 940 C C . SER A 1 116 ? 4.850 -10.363 4.453 1.00 87.25 116 SER A C 1
ATOM 942 O O . SER A 1 116 ? 4.123 -11.180 5.020 1.00 87.25 116 SER A O 1
ATOM 944 N N . VAL A 1 117 ? 4.809 -9.059 4.750 1.00 83.81 117 VAL A N 1
ATOM 945 C CA . VAL A 1 117 ? 3.928 -8.497 5.791 1.00 83.81 117 VAL A CA 1
ATOM 946 C C . VAL A 1 117 ? 2.450 -8.670 5.423 1.00 83.81 117 VAL A C 1
ATOM 948 O O . VAL A 1 117 ? 1.630 -9.039 6.268 1.00 83.81 117 VAL A O 1
ATOM 951 N N . LEU A 1 118 ? 2.096 -8.474 4.150 1.00 82.94 118 LEU A N 1
ATOM 952 C CA . LEU A 1 118 ? 0.746 -8.748 3.657 1.00 82.94 118 LEU A CA 1
ATOM 953 C C . LEU A 1 118 ? 0.373 -10.223 3.837 1.00 82.94 118 LEU A C 1
ATOM 955 O O . LEU A 1 118 ? -0.68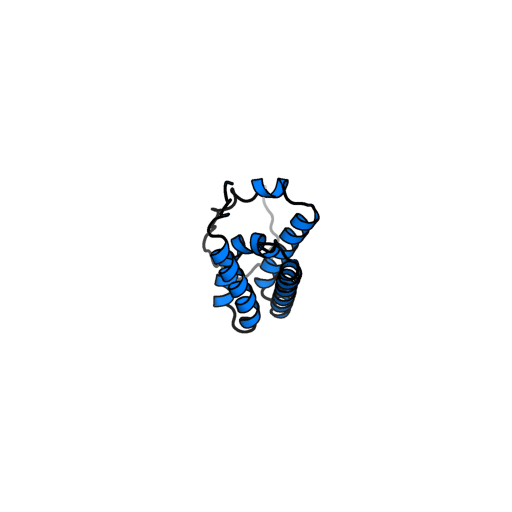1 -10.517 4.392 1.00 82.94 118 LEU A O 1
ATOM 959 N N . ALA A 1 119 ? 1.246 -11.15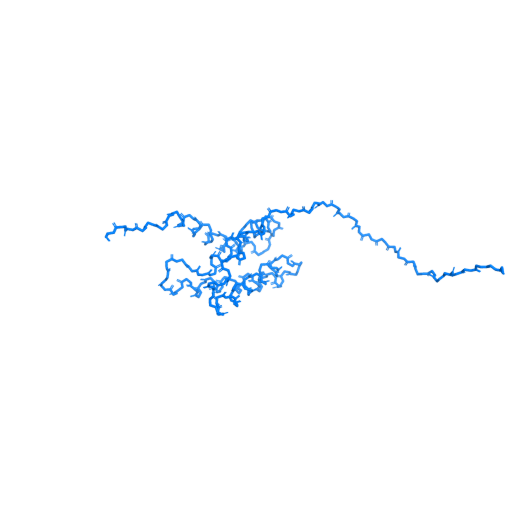5 3.454 1.00 83.25 119 ALA A N 1
ATOM 960 C CA . ALA A 1 119 ? 0.996 -12.588 3.609 1.00 83.25 119 ALA A CA 1
ATOM 961 C C . ALA A 1 119 ? 0.837 -13.005 5.083 1.00 83.25 119 ALA A C 1
ATOM 963 O O . ALA A 1 119 ? -0.059 -13.790 5.412 1.00 83.25 119 ALA A O 1
ATOM 964 N N . LEU A 1 120 ? 1.655 -12.443 5.982 1.00 80.94 120 LEU A N 1
ATOM 965 C CA . LEU A 1 120 ? 1.555 -12.676 7.425 1.00 80.94 120 LEU A CA 1
ATOM 966 C C . LEU A 1 120 ? 0.180 -12.257 7.962 1.00 80.94 120 LEU A C 1
ATOM 968 O O . LEU A 1 120 ? -0.456 -12.996 8.710 1.00 80.94 120 LEU A O 1
ATOM 972 N N . THR A 1 121 ? -0.312 -11.094 7.539 1.00 72.12 121 THR A N 1
ATOM 973 C CA . THR A 1 121 ? -1.604 -10.571 8.007 1.00 72.12 121 THR A CA 1
ATOM 974 C C . THR A 1 121 ? -2.814 -11.167 7.306 1.00 72.12 121 THR A C 1
ATOM 976 O O . THR A 1 121 ? -3.903 -11.137 7.870 1.00 72.12 121 THR A O 1
ATOM 979 N N . MET A 1 122 ? -2.661 -11.729 6.108 1.00 70.38 122 MET A N 1
ATOM 980 C CA . MET A 1 122 ? -3.701 -12.554 5.484 1.00 70.38 122 MET A CA 1
ATOM 981 C C . MET A 1 122 ? -3.830 -13.916 6.171 1.00 70.38 122 MET A C 1
ATOM 983 O O . MET A 1 122 ? -4.931 -14.446 6.251 1.00 70.38 122 MET A O 1
ATOM 987 N N . SER A 1 123 ? -2.734 -14.448 6.717 1.00 61.38 123 SER A N 1
ATOM 988 C CA . SER A 1 123 ? -2.752 -15.688 7.507 1.00 61.38 123 SER A CA 1
ATOM 989 C C . SER A 1 123 ? -3.363 -15.481 8.900 1.00 61.38 123 SER A C 1
ATOM 991 O O . SER A 1 123 ? -3.972 -16.395 9.444 1.00 61.38 123 SER A O 1
ATOM 993 N N . ALA A 1 124 ? -3.223 -14.276 9.464 1.00 56.69 124 ALA A N 1
ATOM 994 C CA . ALA A 1 124 ? -3.766 -13.910 10.773 1.00 56.69 124 ALA A CA 1
ATOM 995 C C . ALA A 1 124 ? -5.256 -13.506 10.756 1.00 56.69 124 ALA A C 1
ATOM 997 O O . ALA A 1 124 ? -5.860 -13.398 11.815 1.00 56.69 124 ALA A O 1
ATOM 998 N N . ASP A 1 125 ? -5.862 -13.292 9.582 1.00 54.81 125 ASP A N 1
ATOM 999 C CA . ASP A 1 125 ? -7.289 -12.938 9.436 1.00 54.81 125 ASP A CA 1
ATOM 1000 C C . ASP A 1 125 ? -8.223 -14.158 9.434 1.00 54.81 125 ASP A C 1
ATOM 1002 O O . ASP A 1 125 ? -9.384 -14.056 9.037 1.00 54.81 125 ASP A O 1
ATOM 1006 N N . GLY A 1 126 ? -7.706 -15.326 9.827 1.00 49.12 126 GLY A N 1
ATOM 1007 C CA . GLY A 1 126 ? -8.516 -16.499 10.116 1.00 49.12 126 GLY A CA 1
ATOM 1008 C C . GLY A 1 126 ? -9.347 -16.246 11.368 1.00 49.12 126 GLY A C 1
ATOM 1009 O O . GLY A 1 126 ? -8.866 -16.469 12.470 1.00 49.12 126 GLY A O 1
ATOM 1010 N N . GLU A 1 127 ? -10.582 -15.803 11.139 1.00 43.47 127 GLU A N 1
ATOM 1011 C CA . GLU A 1 127 ? -11.683 -15.633 12.089 1.00 43.47 127 GLU A CA 1
ATOM 1012 C C . GLU A 1 127 ? -11.494 -14.520 13.146 1.00 43.47 127 GLU A C 1
ATOM 1014 O O . GLU A 1 127 ? -10.612 -14.596 14.003 1.00 43.47 127 GLU A O 1
ATOM 1019 N N . PRO A 1 128 ? -12.375 -13.495 13.191 1.00 44.25 128 PRO A N 1
ATOM 1020 C CA . PRO A 1 128 ? -12.606 -12.786 14.436 1.00 44.25 128 PRO A CA 1
ATOM 1021 C C . PRO A 1 128 ? -13.213 -13.801 15.403 1.00 44.25 128 PRO A C 1
ATOM 1023 O O . PRO A 1 128 ? -14.426 -14.031 15.400 1.00 44.25 128 PRO A O 1
ATOM 1026 N N . GLU A 1 129 ? -12.365 -14.428 16.216 1.00 49.50 129 GLU A N 1
ATOM 1027 C CA . GLU A 1 129 ? -12.789 -15.235 17.350 1.00 49.50 129 GLU A CA 1
ATOM 1028 C C . GLU A 1 129 ? -13.439 -14.282 18.359 1.00 49.50 129 GLU A C 1
ATOM 1030 O O . GLU A 1 129 ? -12.847 -13.776 19.310 1.00 49.50 129 GLU A O 1
ATOM 1035 N N . SER A 1 130 ? -14.692 -13.949 18.065 1.00 46.59 130 SER A N 1
ATOM 1036 C CA . SER A 1 130 ? -15.602 -13.326 18.996 1.00 46.59 130 SER A CA 1
ATOM 1037 C C . SER A 1 130 ? -15.828 -14.370 20.074 1.00 46.59 130 SER A C 1
ATOM 1039 O O . SER A 1 130 ? -16.646 -15.279 19.931 1.00 46.59 130 SER A O 1
ATOM 1041 N N . LEU A 1 131 ? -15.056 -14.256 21.155 1.00 43.66 131 LEU A N 1
ATOM 1042 C CA . LEU A 1 131 ? -15.402 -14.857 22.430 1.00 43.66 131 LEU A CA 1
ATOM 1043 C C . LEU A 1 131 ? -16.788 -14.326 22.794 1.00 43.66 131 LEU A C 1
ATOM 1045 O O . LEU A 1 131 ? -16.942 -13.221 23.309 1.00 43.66 131 LEU A O 1
ATOM 1049 N N . LYS A 1 132 ? -17.810 -15.117 22.466 1.00 44.19 132 LYS A N 1
ATOM 1050 C CA . LYS A 1 132 ? -19.108 -15.027 23.117 1.00 44.19 132 LYS A CA 1
ATOM 1051 C C . LYS A 1 132 ? -18.858 -15.372 24.576 1.00 44.19 132 LYS A C 1
ATOM 1053 O O . LYS A 1 132 ? -18.667 -16.544 24.898 1.00 44.19 132 LYS A O 1
ATOM 1058 N N . TYR A 1 133 ? -18.825 -14.350 25.416 1.00 51.44 133 TYR A N 1
ATOM 1059 C CA . TYR A 1 133 ? -18.958 -14.493 26.854 1.00 51.44 133 TYR A CA 1
ATOM 1060 C C . TYR A 1 133 ? -20.155 -13.677 27.320 1.00 51.44 133 TYR A C 1
ATOM 1062 O O . TYR A 1 133 ? -20.318 -12.545 26.809 1.00 51.44 133 TYR A O 1
#

Solvent-accessible surface area (backbone atoms only — not comparable to full-atom values): 8592 Å² total; per-residue (Å²): 139,79,90,77,88,82,88,86,79,88,85,80,90,85,82,88,80,90,79,80,85,84,85,83,89,82,83,80,59,74,83,58,58,84,76,50,52,74,70,52,50,51,50,44,53,51,52,53,51,30,56,53,34,50,69,46,92,50,67,67,53,20,50,52,26,46,54,50,51,48,49,51,46,52,56,44,57,70,46,96,57,99,69,37,66,63,53,67,60,43,55,85,46,45,66,59,56,54,58,49,46,77,74,45,84,83,63,40,69,59,53,48,52,51,53,49,54,46,51,56,54,62,66,66,62,69,66,89,81,72,78,86,122

Secondary structure (DSSP, 8-state):
--------------------------SSSTTTGGGS-HHHHHHHHHHHHHHHHHTSS-HHHHHHHHHHHHHHHHHHHHS--SS-HHHHHHGGGHHHHHHHHHH-SSSHHHHHHHHHHHHHHHHTTS-------

Radius of gyration: 21.49 Å; Cα contacts (8 Å, |Δi|>4): 64; chains: 1; bounding box: 37×35×86 Å